Protein AF-X6D3M6-F1 (afdb_monomer_lite)

Radius of gyration: 12.86 Å; chains: 1; bounding box: 26×23×40 Å

Foldseek 3Di:
DDDPVVCPPDVCDVVNLLLVLLVQLLVVLLVVPDDLQVSCVVSVHPGSVRSQVSNCVNPVDGSVRNNVPHDDD

Secondary structure (DSSP, 8-state):
--SSGGGGSSS--HHHHHHHHHHHHHHHHHH-SS-HHHHHHHTT-SSHHHHHHHHHHHHS--HHHHHHTSPP-

pLDDT: mean 86.14, std 17.31, range [34.03, 98.19]

Structure (mmCIF, N/CA/C/O backbone):
data_AF-X6D3M6-F1
#
_entry.id   AF-X6D3M6-F1
#
loop_
_atom_site.group_PDB
_atom_site.id
_atom_site.type_symbol
_atom_site.label_atom_id
_atom_site.label_alt_id
_atom_site.label_comp_id
_atom_site.label_asym_id
_atom_site.label_entity_id
_atom_site.label_seq_id
_atom_site.pdbx_PDB_ins_code
_atom_site.Cartn_x
_atom_site.Cartn_y
_atom_site.Cartn_z
_atom_site.occupancy
_atom_site.B_iso_or_equiv
_atom_site.auth_seq_id
_atom_site.auth_comp_id
_atom_site.auth_asym_id
_atom_site.auth_atom_id
_atom_site.pdbx_PDB_model_num
ATOM 1 N N . MET A 1 1 ? 8.723 -13.625 -14.464 1.00 42.72 1 MET A N 1
ATOM 2 C CA . MET A 1 1 ? 8.861 -12.627 -15.550 1.00 42.72 1 MET A CA 1
ATOM 3 C C . MET A 1 1 ? 7.512 -12.412 -16.240 1.00 42.72 1 MET A C 1
ATOM 5 O O . MET A 1 1 ? 7.241 -13.119 -17.195 1.00 42.72 1 MET A O 1
ATOM 9 N N . SER A 1 2 ? 6.649 -11.501 -15.763 1.00 34.03 2 SER A N 1
ATOM 10 C CA . SER A 1 2 ? 5.511 -10.961 -16.551 1.00 34.03 2 SER A CA 1
ATOM 11 C C . SER A 1 2 ? 4.764 -9.860 -15.788 1.00 34.03 2 SER A C 1
ATOM 13 O O . SER A 1 2 ? 3.698 -10.070 -15.231 1.00 34.03 2 SER A O 1
ATOM 15 N N . ALA A 1 3 ? 5.343 -8.662 -15.742 1.00 49.06 3 ALA A N 1
ATOM 16 C CA . ALA A 1 3 ? 4.584 -7.427 -15.488 1.00 49.06 3 ALA A CA 1
ATOM 17 C C . ALA A 1 3 ? 5.071 -6.247 -16.351 1.00 49.06 3 ALA A C 1
ATOM 19 O O . ALA A 1 3 ? 4.503 -5.161 -16.299 1.00 49.06 3 ALA A O 1
ATOM 20 N N . ILE A 1 4 ? 6.123 -6.458 -17.152 1.00 53.12 4 ILE A N 1
ATOM 21 C CA . ILE A 1 4 ? 6.796 -5.410 -17.929 1.00 53.12 4 ILE A CA 1
ATOM 22 C C . ILE A 1 4 ? 6.137 -5.215 -19.308 1.00 53.12 4 ILE A C 1
ATOM 24 O O . ILE A 1 4 ? 6.171 -4.113 -19.845 1.00 53.12 4 ILE A O 1
ATOM 28 N N . ILE A 1 5 ? 5.477 -6.237 -19.865 1.00 53.84 5 ILE A N 1
ATOM 29 C CA . ILE A 1 5 ? 5.006 -6.203 -21.263 1.00 53.84 5 ILE A CA 1
ATOM 30 C C . ILE A 1 5 ? 3.782 -5.283 -21.457 1.00 53.84 5 ILE A C 1
ATOM 32 O O . ILE A 1 5 ? 3.670 -4.625 -22.488 1.00 53.84 5 ILE A O 1
ATOM 36 N N . VAL A 1 6 ? 2.906 -5.132 -20.456 1.00 58.12 6 VAL A N 1
ATOM 37 C CA . VAL A 1 6 ? 1.654 -4.356 -20.609 1.00 58.12 6 VAL A CA 1
ATOM 38 C C . VAL A 1 6 ? 1.889 -2.833 -20.674 1.00 58.12 6 VAL A C 1
ATOM 40 O O . VAL A 1 6 ? 1.031 -2.093 -21.147 1.00 58.12 6 VAL A O 1
ATOM 43 N N . SER A 1 7 ? 3.067 -2.340 -20.274 1.00 51.38 7 SER A N 1
ATOM 44 C CA . SER A 1 7 ? 3.361 -0.896 -20.238 1.00 51.38 7 SER A CA 1
ATOM 45 C C . SER A 1 7 ? 3.585 -0.249 -21.614 1.00 51.38 7 SER A C 1
ATOM 47 O O . SER A 1 7 ? 3.617 0.974 -21.689 1.00 51.38 7 SER A O 1
ATOM 49 N N . ARG A 1 8 ? 3.772 -1.020 -22.698 1.00 52.69 8 ARG A N 1
ATOM 50 C CA . ARG A 1 8 ? 4.232 -0.479 -23.998 1.00 52.69 8 ARG A CA 1
ATOM 51 C C . ARG A 1 8 ? 3.117 -0.182 -25.019 1.00 52.69 8 ARG A C 1
ATOM 53 O O . ARG A 1 8 ? 3.374 0.544 -25.969 1.00 52.69 8 ARG A O 1
ATOM 60 N N . LEU A 1 9 ? 1.899 -0.699 -24.836 1.00 54.66 9 LEU A N 1
ATOM 61 C CA . LEU A 1 9 ? 0.817 -0.625 -25.845 1.00 54.66 9 LEU A CA 1
ATOM 62 C C . LEU A 1 9 ? -0.272 0.419 -25.561 1.00 54.66 9 LEU A C 1
ATOM 64 O O . LEU A 1 9 ? -1.084 0.735 -26.421 1.00 54.66 9 LEU A O 1
ATOM 68 N N . LEU A 1 10 ? -0.284 0.981 -24.361 1.00 55.28 10 LEU A N 1
ATOM 69 C CA . LEU A 1 10 ? -1.208 2.024 -23.932 1.00 55.28 10 LEU A CA 1
ATOM 70 C C . LEU A 1 10 ? -0.335 3.138 -23.357 1.00 55.28 10 LEU A C 1
ATOM 72 O O . LEU A 1 10 ? 0.747 2.839 -22.860 1.00 55.28 10 LEU A O 1
ATOM 76 N N . ALA A 1 11 ? -0.757 4.400 -23.404 1.00 52.31 11 ALA A N 1
ATOM 77 C CA . ALA A 1 11 ? -0.040 5.554 -22.842 1.00 52.31 11 ALA A CA 1
ATOM 78 C C . ALA A 1 11 ? 0.061 5.508 -21.293 1.00 52.31 11 ALA A C 1
ATOM 80 O O . ALA A 1 11 ? -0.359 6.409 -20.569 1.00 52.31 11 ALA A O 1
ATOM 81 N N . LEU A 1 12 ? 0.582 4.406 -20.765 1.00 58.50 12 LEU A N 1
ATOM 82 C CA . LEU A 1 12 ? 0.693 4.032 -19.374 1.00 58.50 12 LEU A CA 1
ATOM 83 C C . LEU A 1 12 ? 2.121 4.323 -18.947 1.00 58.50 12 LEU A C 1
ATOM 85 O O . LEU A 1 12 ? 2.971 3.439 -18.854 1.00 58.50 12 LEU A O 1
ATOM 89 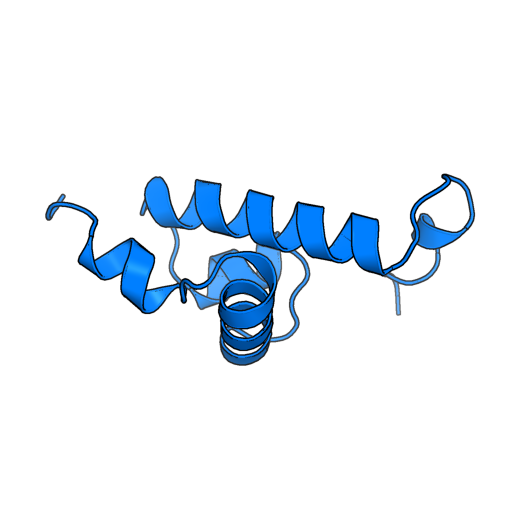N N . THR A 1 13 ? 2.403 5.591 -18.669 1.00 68.69 13 THR A N 1
ATOM 90 C CA . THR A 1 13 ? 3.650 5.917 -17.980 1.00 68.69 13 THR A CA 1
ATOM 91 C C . THR A 1 13 ? 3.693 5.137 -16.657 1.00 68.69 13 THR A C 1
ATOM 93 O O . THR A 1 13 ? 2.638 4.964 -16.026 1.00 68.69 13 THR A O 1
ATOM 96 N N . PRO A 1 14 ? 4.871 4.682 -16.187 1.00 72.69 14 PRO A N 1
ATOM 97 C CA . PRO A 1 14 ? 4.991 3.946 -14.925 1.00 72.69 14 PRO A CA 1
ATOM 98 C C . PRO A 1 14 ? 4.290 4.643 -13.750 1.00 72.69 14 PRO A C 1
ATOM 100 O O . PRO A 1 14 ? 3.687 3.993 -12.897 1.00 72.69 14 PRO A O 1
ATOM 103 N N . ARG A 1 15 ? 4.280 5.982 -13.759 1.00 77.38 15 ARG A N 1
ATOM 104 C CA . ARG A 1 15 ? 3.593 6.813 -12.768 1.00 77.38 15 ARG A CA 1
ATOM 105 C C . ARG A 1 15 ? 2.067 6.666 -12.812 1.00 77.38 15 ARG A C 1
ATOM 107 O O . ARG A 1 15 ? 1.436 6.562 -11.764 1.00 77.38 15 ARG A O 1
ATOM 114 N N . SER A 1 16 ? 1.468 6.606 -14.003 1.00 83.25 16 SER A N 1
ATOM 115 C CA . SER A 1 16 ? 0.019 6.407 -14.153 1.00 83.25 16 SER A CA 1
ATOM 116 C C . SER A 1 16 ? -0.433 5.014 -13.700 1.00 83.25 16 SER A C 1
ATOM 118 O O . SER A 1 16 ? -1.501 4.876 -13.106 1.00 83.25 16 SER A O 1
ATOM 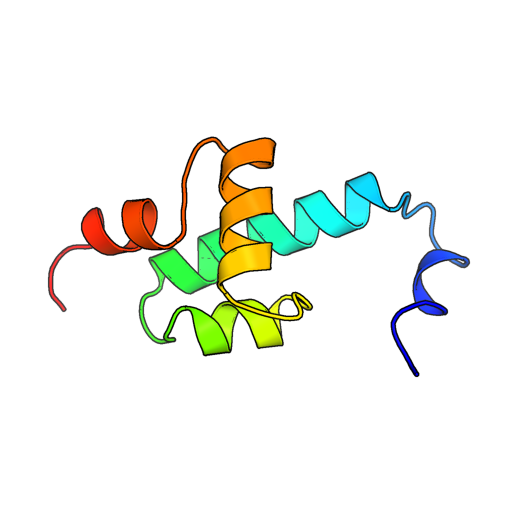120 N N . VAL A 1 17 ? 0.393 3.986 -13.925 1.00 89.00 17 VAL A N 1
ATOM 121 C CA . VAL A 1 17 ? 0.133 2.618 -13.456 1.00 89.00 17 VAL A CA 1
ATOM 122 C C . VAL A 1 17 ? 0.215 2.564 -11.937 1.00 89.00 17 VAL A C 1
ATOM 124 O O . VAL A 1 17 ? -0.683 2.030 -11.291 1.00 89.00 17 VAL A O 1
ATOM 127 N N . LEU A 1 18 ? 1.258 3.158 -11.358 1.00 92.12 18 LEU A N 1
ATOM 128 C CA . LEU A 1 18 ? 1.464 3.152 -9.917 1.00 92.12 18 LEU A CA 1
ATOM 129 C C . LEU A 1 18 ? 0.327 3.854 -9.166 1.00 92.12 18 LEU A C 1
ATOM 131 O O . LEU A 1 18 ? -0.206 3.296 -8.207 1.00 92.12 18 LEU A O 1
ATOM 135 N N . ARG A 1 19 ? -0.118 5.017 -9.655 1.00 92.94 19 ARG A N 1
ATOM 136 C CA . ARG A 1 19 ? -1.266 5.730 -9.084 1.00 92.94 19 ARG A CA 1
ATOM 137 C C . ARG A 1 19 ? -2.541 4.880 -9.111 1.00 92.94 19 ARG A C 1
ATOM 139 O O . ARG A 1 19 ? -3.248 4.819 -8.111 1.00 92.94 19 ARG A O 1
ATOM 146 N N . ARG A 1 20 ? -2.813 4.165 -10.213 1.00 94.25 20 ARG A N 1
ATOM 147 C CA . ARG A 1 20 ? -3.961 3.238 -10.295 1.00 94.25 20 ARG A CA 1
ATOM 148 C C . ARG A 1 20 ? -3.846 2.076 -9.309 1.00 94.25 20 ARG A C 1
ATOM 150 O O . ARG A 1 20 ? -4.848 1.709 -8.704 1.00 94.25 20 ARG A O 1
ATOM 157 N N . ARG A 1 21 ? -2.648 1.508 -9.123 1.00 96.69 21 ARG A N 1
ATOM 158 C CA . ARG A 1 21 ? -2.413 0.430 -8.144 1.00 96.69 21 ARG A CA 1
ATOM 159 C C . ARG A 1 21 ? -2.671 0.901 -6.713 1.00 96.69 21 ARG A C 1
ATOM 161 O O . ARG A 1 21 ? -3.375 0.220 -5.974 1.00 96.69 21 ARG A O 1
ATOM 168 N N . VAL A 1 22 ? -2.162 2.081 -6.349 1.00 97.69 22 VAL A N 1
ATOM 169 C CA . VAL A 1 22 ? -2.417 2.703 -5.037 1.00 97.69 22 VAL A CA 1
ATOM 170 C C . VAL A 1 22 ? -3.910 2.947 -4.821 1.00 97.69 22 VAL A C 1
ATOM 172 O O . VAL A 1 22 ? -4.444 2.616 -3.764 1.00 97.69 22 VAL A O 1
ATOM 175 N N . GLU A 1 23 ? -4.600 3.473 -5.829 1.00 97.38 23 GLU A N 1
ATOM 176 C CA . GLU A 1 23 ? -6.031 3.758 -5.740 1.00 97.38 23 GLU A CA 1
ATOM 177 C C . GLU A 1 23 ? -6.868 2.477 -5.594 1.00 97.38 23 GLU A C 1
ATOM 179 O O . GLU A 1 23 ? -7.758 2.394 -4.748 1.00 97.38 23 GLU A O 1
ATOM 184 N N . ARG A 1 24 ? -6.520 1.424 -6.345 1.00 97.75 24 ARG A N 1
ATOM 185 C CA . ARG A 1 24 ? -7.118 0.090 -6.202 1.00 97.75 24 ARG A CA 1
ATOM 186 C C . ARG A 1 24 ? -6.912 -0.461 -4.787 1.00 97.75 24 ARG A C 1
ATOM 188 O O . ARG A 1 24 ? -7.862 -0.964 -4.192 1.00 97.75 24 ARG A O 1
ATOM 195 N N . ALA A 1 25 ? -5.704 -0.332 -4.236 1.00 98.12 25 ALA A N 1
ATOM 196 C CA . ALA A 1 25 ? -5.390 -0.805 -2.890 1.00 98.12 25 ALA A CA 1
ATOM 197 C C . ALA A 1 25 ? -6.196 -0.060 -1.818 1.00 98.12 25 ALA A C 1
ATOM 199 O O . ALA A 1 25 ? -6.715 -0.683 -0.895 1.00 98.12 25 ALA A O 1
ATOM 200 N N . ARG A 1 26 ? -6.362 1.261 -1.970 1.00 97.88 26 ARG A N 1
ATOM 201 C CA . ARG A 1 26 ? -7.186 2.100 -1.086 1.00 97.88 26 ARG A CA 1
ATOM 202 C C . ARG A 1 26 ? -8.630 1.602 -1.001 1.00 97.88 26 ARG A C 1
ATOM 204 O O . ARG A 1 26 ? -9.191 1.580 0.091 1.00 97.88 26 ARG A O 1
ATOM 211 N N . ILE A 1 27 ? -9.219 1.202 -2.130 1.00 97.25 27 ILE A N 1
ATOM 212 C CA . ILE A 1 27 ? -10.590 0.669 -2.189 1.00 97.25 27 ILE A CA 1
ATOM 213 C C . ILE A 1 27 ? -10.683 -0.660 -1.432 1.00 97.25 27 ILE A C 1
ATOM 215 O O . ILE A 1 27 ? -11.509 -0.783 -0.532 1.00 97.25 27 ILE A O 1
ATOM 219 N N . LEU A 1 28 ? -9.804 -1.619 -1.740 1.00 97.12 28 LEU A N 1
ATOM 220 C CA . LEU A 1 28 ? -9.801 -2.944 -1.101 1.00 97.12 28 LEU A CA 1
ATOM 221 C C . LEU A 1 28 ? -9.586 -2.854 0.419 1.00 97.12 28 LEU A C 1
ATOM 223 O O . LEU A 1 28 ? -10.253 -3.531 1.194 1.00 97.12 28 LEU A O 1
ATOM 227 N N . LEU A 1 29 ? -8.690 -1.967 0.862 1.00 96.69 29 LEU A N 1
ATOM 228 C CA . LEU A 1 29 ? -8.425 -1.751 2.287 1.00 96.69 29 LEU A CA 1
ATOM 229 C C . LEU A 1 29 ? -9.615 -1.157 3.038 1.00 96.69 29 LEU A C 1
ATOM 231 O O . LEU A 1 29 ? -9.753 -1.434 4.221 1.00 96.69 29 LEU A O 1
ATOM 235 N N . ARG A 1 30 ? -10.450 -0.352 2.373 1.00 94.94 30 ARG A N 1
ATOM 236 C CA . ARG A 1 30 ? -11.677 0.199 2.966 1.00 94.94 30 ARG A CA 1
ATOM 237 C C . ARG A 1 30 ? -12.825 -0.803 3.010 1.00 94.94 30 ARG A C 1
ATOM 239 O O . ARG A 1 30 ? -13.703 -0.647 3.846 1.00 94.94 30 ARG A O 1
ATOM 246 N N . GLN A 1 31 ? -12.836 -1.790 2.113 1.00 94.38 31 GLN A N 1
ATOM 247 C CA . GLN A 1 31 ? -13.785 -2.904 2.187 1.00 94.38 31 GLN A CA 1
ATOM 248 C C . GLN A 1 31 ? -13.485 -3.768 3.419 1.00 94.38 31 GLN A C 1
ATOM 250 O O . GLN A 1 31 ? -14.393 -4.136 4.154 1.00 94.38 31 GLN A O 1
ATOM 255 N N . GLY A 1 32 ? -12.201 -3.990 3.714 1.00 93.31 32 GLY A N 1
ATOM 256 C CA . GLY A 1 32 ? -11.754 -4.625 4.959 1.00 93.31 32 GLY A CA 1
ATOM 257 C C . GLY A 1 32 ? -11.834 -6.153 4.968 1.00 93.31 32 GLY A C 1
ATOM 258 O O . GLY A 1 32 ? -11.548 -6.758 5.995 1.00 93.31 32 GLY A O 1
ATOM 259 N N . ASP A 1 33 ? -12.172 -6.783 3.841 1.00 94.19 33 ASP A N 1
ATOM 260 C CA . ASP A 1 33 ? -12.287 -8.246 3.739 1.00 94.19 33 ASP A CA 1
ATOM 261 C C . ASP A 1 33 ? -10.939 -8.956 3.530 1.00 94.19 33 ASP A C 1
ATOM 263 O O . ASP A 1 33 ? -10.829 -10.158 3.744 1.00 94.19 33 ASP A O 1
ATOM 267 N N . LEU A 1 34 ? -9.906 -8.215 3.123 1.00 95.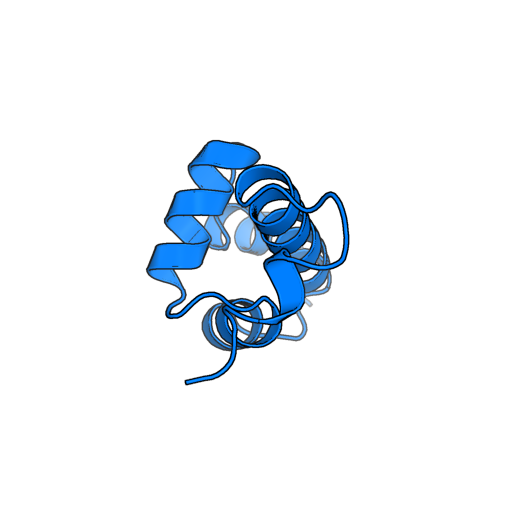56 34 LEU A N 1
ATOM 268 C CA . LEU A 1 34 ? -8.572 -8.737 2.819 1.00 95.56 34 LEU A CA 1
ATOM 269 C C . LEU A 1 34 ? -7.548 -8.201 3.811 1.00 95.56 34 LEU A C 1
ATOM 271 O O . LEU A 1 34 ? -7.669 -7.068 4.280 1.00 95.56 34 LEU A O 1
ATOM 275 N N . ASN A 1 35 ? -6.485 -8.954 4.086 1.00 95.75 35 ASN A N 1
ATOM 276 C CA . ASN A 1 35 ? -5.311 -8.502 4.827 1.00 95.75 35 ASN A CA 1
ATOM 277 C C . ASN A 1 35 ? -4.341 -7.673 3.942 1.00 95.75 35 ASN A C 1
ATOM 279 O O . ASN A 1 35 ? -4.486 -7.591 2.724 1.00 95.75 35 ASN A O 1
ATOM 283 N N . THR A 1 36 ? -3.374 -6.961 4.541 1.00 96.25 36 THR A N 1
ATOM 284 C CA . THR A 1 36 ? -2.541 -5.996 3.787 1.00 96.25 36 THR A CA 1
ATOM 285 C C . THR A 1 36 ? -1.625 -6.691 2.783 1.00 96.25 36 THR A C 1
ATOM 287 O O . THR A 1 36 ? -1.306 -6.110 1.746 1.00 96.25 36 THR A O 1
ATOM 290 N N . SER A 1 37 ? -1.201 -7.919 3.089 1.00 97.00 37 SER A N 1
ATOM 291 C CA . SER A 1 37 ? -0.379 -8.723 2.186 1.00 97.00 37 SER A CA 1
ATOM 292 C C . SER A 1 37 ? -1.185 -9.165 0.963 1.00 97.00 37 SER A C 1
ATOM 294 O O . SER A 1 37 ? -0.725 -8.947 -0.154 1.00 97.00 37 SER A O 1
ATOM 296 N N . GLU A 1 38 ? -2.421 -9.637 1.153 1.00 98.06 38 GLU A N 1
ATOM 297 C CA . GLU A 1 38 ? -3.337 -9.981 0.050 1.00 98.06 38 GLU A CA 1
ATOM 298 C C . GLU A 1 38 ? -3.627 -8.769 -0.847 1.00 98.06 38 GLU A C 1
ATOM 300 O O . GLU A 1 38 ? -3.585 -8.859 -2.074 1.00 98.06 38 GLU A O 1
ATOM 305 N N . VAL A 1 39 ? -3.853 -7.590 -0.253 1.00 97.94 39 VAL A N 1
ATOM 306 C CA . VAL A 1 39 ? -4.048 -6.356 -1.031 1.00 97.94 39 VAL A CA 1
ATOM 307 C C . VAL A 1 39 ? -2.799 -5.993 -1.838 1.00 97.94 39 VAL A C 1
ATOM 309 O 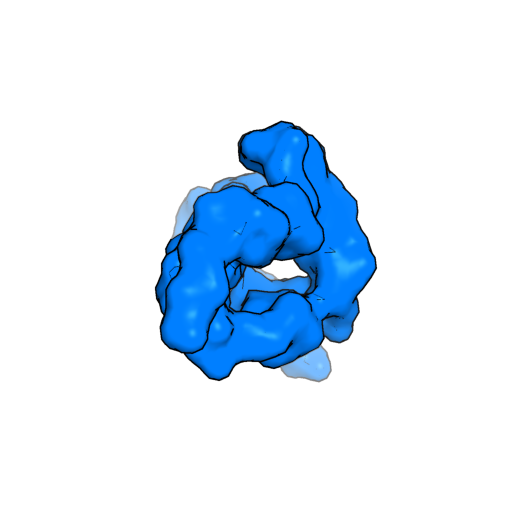O . VAL A 1 39 ? -2.924 -5.545 -2.980 1.00 97.94 39 VAL A O 1
ATOM 312 N N . ALA A 1 40 ? -1.598 -6.161 -1.277 1.00 96.69 40 ALA A N 1
ATOM 313 C CA . ALA A 1 40 ? -0.354 -5.878 -1.990 1.00 96.69 40 ALA A CA 1
ATOM 314 C C . ALA A 1 40 ? -0.208 -6.778 -3.224 1.00 96.69 40 ALA A C 1
ATOM 316 O O . ALA A 1 40 ? 0.034 -6.264 -4.317 1.00 96.69 40 ALA A O 1
ATOM 317 N N . GLU A 1 41 ? -0.446 -8.079 -3.066 1.00 97.12 41 GLU A N 1
ATOM 318 C CA . GLU A 1 41 ? -0.393 -9.054 -4.155 1.00 97.12 41 GLU A CA 1
ATOM 319 C C . GLU A 1 41 ? -1.412 -8.730 -5.259 1.00 97.12 41 GLU A C 1
ATOM 321 O O . GLU A 1 41 ? -1.036 -8.533 -6.418 1.00 97.12 41 GLU A O 1
ATOM 326 N N . LEU A 1 42 ? -2.685 -8.537 -4.895 1.00 96.69 42 LEU A N 1
ATOM 327 C CA . LEU A 1 42 ? -3.775 -8.248 -5.840 1.00 96.69 42 LEU A CA 1
ATOM 328 C C . LEU A 1 42 ? -3.612 -6.926 -6.596 1.00 96.69 42 LEU A C 1
ATOM 330 O O . LEU A 1 42 ? -4.208 -6.729 -7.657 1.00 96.69 42 LEU A O 1
ATOM 334 N N . THR A 1 43 ? -2.827 -5.994 -6.057 1.00 96.25 43 THR A N 1
ATOM 335 C CA . THR A 1 43 ? -2.556 -4.698 -6.694 1.00 96.25 43 THR A CA 1
ATOM 336 C C . THR A 1 43 ? -1.178 -4.626 -7.347 1.00 96.25 43 THR A C 1
ATOM 338 O O . THR A 1 43 ? -0.801 -3.582 -7.886 1.00 96.25 43 THR A O 1
ATOM 341 N N . GLY A 1 44 ? -0.444 -5.743 -7.387 1.00 94.50 44 GLY A N 1
ATOM 342 C CA . GLY A 1 44 ? 0.828 -5.868 -8.092 1.00 94.50 44 GLY A CA 1
ATOM 343 C C . GLY A 1 44 ? 2.013 -5.218 -7.373 1.00 94.50 44 GLY A C 1
ATOM 344 O O . GLY A 1 44 ? 2.952 -4.766 -8.036 1.00 94.50 44 GLY A O 1
ATOM 345 N N . PHE A 1 45 ? 1.978 -5.132 -6.042 1.00 95.56 45 PHE A N 1
ATOM 346 C CA . PHE A 1 45 ? 3.139 -4.811 -5.211 1.00 95.56 45 PHE A CA 1
ATOM 347 C C . PHE A 1 45 ? 3.794 -6.095 -4.705 1.00 95.56 45 PHE A C 1
ATOM 349 O O . PHE A 1 45 ? 3.118 -7.026 -4.290 1.00 95.56 45 PHE A O 1
ATOM 356 N N . ALA A 1 46 ? 5.128 -6.115 -4.685 1.00 90.81 46 ALA A N 1
ATOM 357 C CA . ALA A 1 46 ? 5.886 -7.285 -4.238 1.00 90.81 46 ALA A CA 1
ATOM 358 C C . ALA A 1 46 ? 5.612 -7.652 -2.768 1.00 90.81 46 ALA A C 1
ATOM 360 O O . ALA A 1 46 ? 5.527 -8.826 -2.433 1.00 90.81 46 ALA A O 1
ATOM 361 N N . HIS A 1 47 ? 5.473 -6.645 -1.895 1.00 95.19 47 HIS A N 1
ATOM 362 C CA . HIS A 1 47 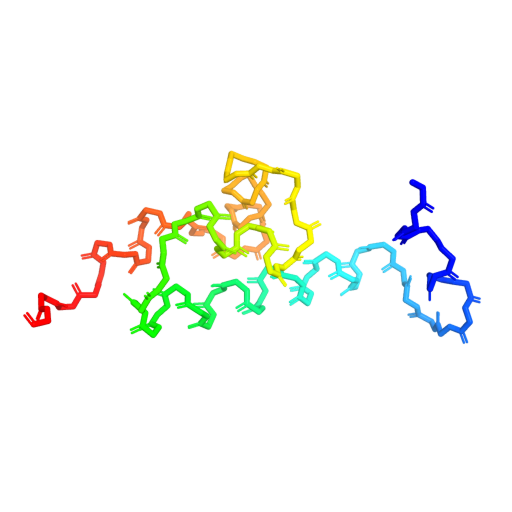? 5.265 -6.826 -0.458 1.00 95.19 47 HIS A CA 1
ATOM 363 C C . HIS A 1 47 ? 4.412 -5.694 0.123 1.00 95.19 47 HIS A C 1
ATOM 365 O O . HIS A 1 47 ? 4.406 -4.573 -0.401 1.00 95.19 47 HIS A O 1
ATOM 371 N N . GLN A 1 48 ? 3.785 -5.942 1.276 1.00 96.81 48 GLN A N 1
ATOM 372 C CA . GLN A 1 48 ? 3.001 -4.937 2.005 1.00 96.81 48 GLN A CA 1
ATOM 373 C C . GLN A 1 48 ? 3.785 -3.657 2.346 1.00 96.81 48 GLN A C 1
ATOM 375 O O . GLN A 1 48 ? 3.221 -2.566 2.311 1.00 96.81 48 GLN A O 1
ATOM 380 N N . SER A 1 49 ? 5.093 -3.754 2.613 1.00 97.38 49 SER A N 1
ATOM 381 C CA . SER A 1 49 ? 5.945 -2.586 2.884 1.00 97.38 49 SER A CA 1
ATOM 382 C C . SER A 1 49 ? 6.134 -1.708 1.644 1.00 97.38 49 SER A C 1
ATOM 384 O O . SER A 1 49 ? 6.154 -0.483 1.746 1.00 97.38 49 SER A O 1
ATOM 386 N N . HIS A 1 50 ? 6.210 -2.320 0.457 1.00 97.31 50 HIS A N 1
ATOM 387 C CA . HIS A 1 50 ? 6.320 -1.593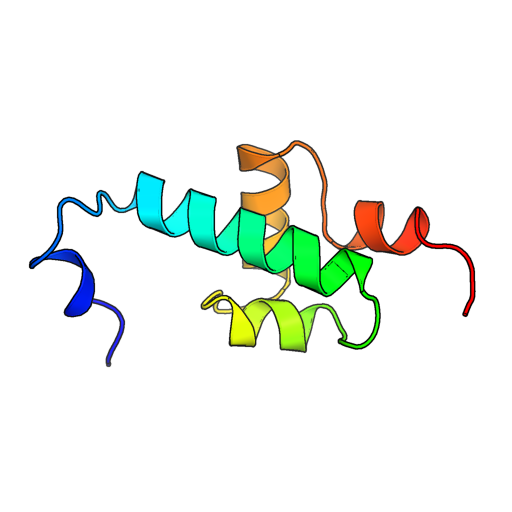 -0.807 1.00 97.31 50 HIS A CA 1
ATOM 388 C C . HIS A 1 50 ? 5.010 -0.867 -1.143 1.00 97.31 50 HIS A C 1
ATOM 390 O O . HIS A 1 50 ? 5.038 0.301 -1.533 1.00 97.31 50 HIS A O 1
ATOM 396 N N . LEU A 1 51 ? 3.867 -1.524 -0.914 1.00 97.81 51 LEU A N 1
ATOM 397 C CA . LEU A 1 51 ? 2.551 -0.887 -0.976 1.00 97.81 51 LEU A CA 1
ATOM 398 C C . LEU A 1 51 ? 2.475 0.304 -0.007 1.00 97.81 51 LEU A C 1
ATOM 400 O O . LEU A 1 51 ? 2.123 1.407 -0.417 1.00 97.81 51 LEU A O 1
ATOM 404 N N . ALA A 1 52 ? 2.845 0.108 1.262 1.00 98.06 52 ALA A N 1
ATOM 405 C CA . ALA A 1 52 ? 2.774 1.151 2.284 1.00 98.06 52 ALA A CA 1
ATOM 406 C C . ALA A 1 52 ? 3.611 2.389 1.931 1.00 98.06 52 ALA A C 1
ATOM 408 O O . ALA A 1 52 ? 3.130 3.514 2.082 1.00 98.06 52 ALA A O 1
ATOM 409 N N . HIS A 1 53 ? 4.822 2.181 1.408 1.00 98.00 53 HIS A N 1
ATOM 410 C CA . HIS A 1 53 ? 5.700 3.249 0.931 1.00 98.00 53 HIS A CA 1
ATOM 411 C C . HIS A 1 53 ? 5.040 4.099 -0.161 1.00 98.00 53 HIS A C 1
ATOM 413 O O . HIS A 1 53 ? 5.001 5.327 -0.066 1.00 98.00 53 HIS A O 1
ATOM 419 N N . TRP A 1 54 ? 4.470 3.457 -1.184 1.00 97.50 54 TRP A N 1
ATOM 420 C CA . TRP A 1 54 ? 3.839 4.179 -2.289 1.00 97.50 54 TRP A CA 1
ATOM 421 C C . TRP A 1 54 ? 2.500 4.798 -1.925 1.00 97.50 54 TRP A C 1
ATOM 423 O O . TRP A 1 54 ? 2.228 5.907 -2.368 1.00 97.50 54 TRP A O 1
ATOM 433 N N . MET A 1 55 ? 1.692 4.162 -1.077 1.00 98.19 55 MET A N 1
ATOM 434 C CA . MET A 1 55 ? 0.470 4.797 -0.583 1.00 98.19 55 MET A CA 1
ATOM 435 C C . MET A 1 55 ? 0.792 6.061 0.221 1.00 98.19 55 MET A C 1
ATOM 437 O O . MET A 1 55 ? 0.183 7.105 -0.007 1.00 98.19 55 MET A O 1
ATOM 441 N N . ARG A 1 56 ? 1.811 6.020 1.092 1.00 98.00 56 ARG A N 1
ATOM 442 C CA . ARG A 1 56 ? 2.247 7.215 1.824 1.00 98.00 56 ARG A CA 1
ATOM 443 C C . ARG A 1 56 ? 2.693 8.324 0.866 1.00 98.00 56 ARG A C 1
ATOM 445 O O . ARG A 1 56 ? 2.327 9.472 1.093 1.00 98.00 56 ARG A O 1
ATOM 452 N N . ARG A 1 57 ? 3.430 7.993 -0.202 1.00 96.19 57 ARG A N 1
ATOM 453 C CA . ARG A 1 57 ? 3.883 8.976 -1.203 1.00 96.19 57 ARG A CA 1
ATOM 454 C C . ARG A 1 57 ? 2.771 9.535 -2.089 1.00 96.19 57 ARG A C 1
ATOM 456 O O . ARG A 1 57 ? 2.794 10.724 -2.377 1.00 96.19 57 ARG A O 1
ATOM 463 N N . GLU A 1 58 ? 1.832 8.707 -2.533 1.00 95.56 58 GLU A N 1
ATOM 464 C CA . GLU A 1 58 ? 0.823 9.110 -3.523 1.00 95.56 58 GLU A CA 1
ATOM 465 C C . GLU A 1 58 ? -0.458 9.672 -2.890 1.00 95.56 58 GLU A C 1
ATOM 467 O O . GLU A 1 58 ? -1.115 10.509 -3.504 1.00 95.56 58 GLU A O 1
ATOM 472 N N . ILE A 1 59 ? -0.837 9.218 -1.686 1.00 95.44 59 ILE A N 1
ATOM 473 C CA . ILE A 1 59 ? -2.114 9.585 -1.039 1.00 95.44 59 ILE A CA 1
ATOM 474 C C . ILE A 1 59 ? -1.988 9.980 0.443 1.00 95.44 59 ILE A C 1
ATOM 476 O O . ILE A 1 59 ? -3.002 10.128 1.126 1.00 95.44 59 ILE A O 1
ATOM 480 N N . GLY A 1 60 ? -0.767 10.096 0.977 1.00 97.44 60 GLY A N 1
ATOM 481 C CA . GLY A 1 60 ? -0.513 10.537 2.356 1.00 97.44 60 GLY A CA 1
ATOM 482 C C . GLY A 1 60 ? -0.906 9.545 3.460 1.00 97.44 60 GLY A C 1
ATOM 483 O O . GLY A 1 60 ? -0.687 9.825 4.634 1.00 97.44 60 GLY A O 1
ATOM 484 N N . GLN A 1 61 ? -1.447 8.374 3.113 1.00 97.31 61 GLN A N 1
ATOM 485 C CA . GLN A 1 61 ? -1.979 7.382 4.055 1.00 97.31 61 GLN A CA 1
ATOM 486 C C . GLN A 1 61 ? -1.316 6.023 3.840 1.00 97.31 61 GLN A C 1
ATOM 488 O O . GLN A 1 61 ? -1.026 5.640 2.713 1.00 97.31 61 GLN A O 1
ATOM 493 N N . THR A 1 62 ? -1.085 5.273 4.914 1.00 97.94 62 THR A N 1
ATOM 494 C CA . THR A 1 62 ? -0.632 3.874 4.847 1.00 97.94 62 THR A CA 1
ATOM 495 C C . THR A 1 62 ? -1.818 2.907 4.906 1.00 97.94 62 THR A C 1
ATOM 497 O O . THR A 1 62 ? -2.904 3.287 5.354 1.00 97.94 62 THR A O 1
ATOM 500 N N . PRO A 1 63 ? -1.626 1.620 4.553 1.00 97.56 63 PRO A N 1
ATOM 501 C CA . PRO A 1 63 ? -2.636 0.599 4.804 1.00 97.56 63 PRO A CA 1
ATOM 502 C C . PRO A 1 63 ? -3.099 0.533 6.260 1.00 97.56 63 PRO A C 1
ATOM 504 O O . PRO A 1 63 ? -4.281 0.325 6.525 1.00 97.56 63 PRO A O 1
ATOM 507 N N . ARG A 1 64 ? -2.174 0.736 7.209 1.00 96.06 64 ARG A N 1
ATOM 508 C CA . ARG A 1 64 ? -2.474 0.741 8.644 1.00 96.06 64 ARG A CA 1
ATOM 509 C C . ARG A 1 64 ? -3.383 1.909 9.021 1.00 96.06 64 ARG A C 1
ATOM 511 O O . ARG A 1 64 ? -4.300 1.706 9.808 1.00 96.06 64 ARG A O 1
ATOM 518 N N . ASP A 1 65 ? -3.136 3.091 8.456 1.00 96.38 65 ASP A N 1
ATOM 519 C CA . ASP A 1 65 ? -3.950 4.288 8.703 1.00 96.38 65 ASP A CA 1
ATOM 520 C C . ASP A 1 65 ? -5.395 4.055 8.237 1.00 96.38 65 ASP A C 1
ATOM 522 O O . ASP A 1 65 ? -6.333 4.289 8.995 1.00 96.38 65 ASP A O 1
ATOM 526 N N . LEU A 1 66 ? -5.575 3.491 7.035 1.00 95.06 66 LEU A N 1
ATOM 527 C CA . LEU A 1 66 ? -6.906 3.189 6.495 1.00 95.06 66 LEU A CA 1
ATOM 528 C C . LEU A 1 66 ? -7.656 2.123 7.299 1.00 95.06 66 LEU A C 1
ATOM 530 O O . LEU A 1 66 ? -8.845 2.285 7.545 1.00 95.06 66 LEU A O 1
ATOM 534 N N . ARG A 1 67 ? -6.972 1.061 7.738 1.00 92.25 67 ARG A N 1
ATOM 535 C CA . ARG A 1 67 ? -7.592 0.004 8.556 1.00 92.25 67 ARG A CA 1
ATOM 536 C C . ARG A 1 67 ? -8.011 0.493 9.932 1.00 92.25 67 ARG A C 1
ATOM 538 O O . ARG A 1 67 ? -9.058 0.103 10.420 1.00 92.25 67 ARG A O 1
ATOM 545 N N . ARG A 1 68 ? -7.195 1.340 10.565 1.00 91.56 68 ARG A N 1
ATOM 546 C CA . ARG A 1 68 ? -7.522 1.933 11.872 1.00 91.56 68 ARG A CA 1
ATOM 547 C C . ARG A 1 68 ? -8.737 2.852 11.810 1.00 91.56 68 ARG A C 1
ATOM 549 O O . ARG A 1 68 ? -9.425 2.992 12.810 1.00 91.56 68 ARG A O 1
ATOM 556 N N . ALA A 1 69 ? -8.966 3.486 10.664 1.00 88.19 69 ALA A N 1
ATOM 557 C CA . ALA A 1 69 ? -10.129 4.333 10.440 1.00 88.19 69 ALA A CA 1
ATOM 558 C C . ALA A 1 69 ? -11.414 3.534 10.153 1.00 88.19 69 ALA A C 1
ATOM 560 O O . ALA A 1 69 ? -12.489 4.129 10.102 1.00 88.19 69 ALA A O 1
ATOM 561 N N . GLN A 1 70 ? -11.323 2.217 9.936 1.00 81.19 70 GLN A N 1
ATOM 562 C CA . GLN A 1 70 ? -12.489 1.378 9.691 1.00 81.19 70 GLN A CA 1
ATOM 563 C C . GLN A 1 70 ? -13.145 0.996 11.029 1.00 81.19 70 GLN A C 1
ATOM 565 O O . GLN A 1 70 ? -12.432 0.600 11.956 1.00 81.19 70 GLN A O 1
ATOM 570 N N . PRO A 1 71 ? -14.480 1.109 11.159 1.00 73.88 71 PRO A N 1
ATOM 571 C CA . PRO A 1 71 ? -15.170 0.605 12.338 1.00 73.88 71 PRO A CA 1
ATOM 572 C C . PRO A 1 71 ? -14.948 -0.911 12.479 1.00 73.88 71 PRO A C 1
ATOM 574 O O . PRO A 1 71 ? -14.783 -1.594 11.461 1.00 73.88 71 PRO A O 1
ATOM 577 N N . PRO A 1 72 ? -14.930 -1.447 13.716 1.00 71.12 72 PRO A N 1
ATOM 578 C CA . PRO A 1 72 ? -14.925 -2.891 13.919 1.00 71.12 72 PRO A CA 1
ATOM 579 C C . PRO A 1 72 ? -16.130 -3.505 13.196 1.00 71.12 72 PRO A C 1
ATOM 581 O O . PRO A 1 72 ? -17.218 -2.925 13.205 1.00 71.12 72 PRO A O 1
ATOM 584 N N . LYS A 1 73 ? -15.889 -4.627 12.515 1.00 63.03 73 LYS A N 1
ATOM 585 C CA . LYS A 1 73 ? -16.920 -5.383 11.798 1.00 63.03 73 LYS A CA 1
ATOM 586 C C . LYS A 1 73 ? -17.801 -6.145 12.781 1.00 63.03 73 LYS A C 1
ATOM 588 O O . LYS A 1 73 ? -17.249 -6.599 13.810 1.00 63.03 73 LYS A O 1
#

Sequence (73 aa):
MSAIIVSRLLALTPRSVLRRRVERARILLRQGDLNTSEVAELTGFAHQSHLAHWMRREIGQTPRDLRRAQPPK